Protein AF-A0A0D9WV47-F1 (afdb_monomer)

Organism: NCBI:txid77586

Mean predicted aligned error: 13.37 Å

Solvent-accessible surface area (backbone atoms only — not comparable to full-atom values): 6853 Å² total; per-residue (Å²): 134,84,82,77,78,59,67,69,60,56,53,53,54,53,53,54,54,53,59,66,65,64,71,78,73,81,76,78,85,79,76,51,72,67,55,53,50,49,56,38,47,57,52,36,52,55,46,57,72,69,25,83,89,51,94,62,84,77,73,76,88,51,72,69,62,48,56,59,48,50,64,54,58,71,68,69,56,92,81,62,73,76,75,93,59,100,64,88,87,86,88,87,85,84,82,88,75,84,83,130

Secondary structure (DSSP, 8-state):
------HHHHHHHHHHHHHHHGGGS----PPPHHHHHHHHHHHHHHHHHTTTTS-PPPP---HHHHHHHHHHHHTT-TT-PPPS-SS-------------

Sequence (100 aa):
MERVPNKSAAFAAVALAMAIFAVTATMAQEFTDDEKALFVQLHNDARADVAAGITMPAVSWDETLASYTMEQASKCQKMEQIPAGPYGENLWWGRSFAAD

Structure (mmCIF, N/CA/C/O backbone):
data_AF-A0A0D9WV47-F1
#
_entry.id   AF-A0A0D9WV47-F1
#
loop_
_atom_site.group_PDB
_atom_site.id
_atom_site.type_symbol
_atom_site.label_atom_id
_atom_site.label_alt_id
_atom_site.label_comp_id
_atom_site.label_asym_id
_atom_site.label_entity_id
_atom_site.label_seq_id
_atom_site.pdbx_PDB_ins_code
_atom_site.Cartn_x
_atom_site.Cartn_y
_atom_site.Cartn_z
_atom_site.occupancy
_atom_site.B_iso_or_equiv
_atom_site.auth_seq_id
_atom_site.auth_comp_id
_atom_site.auth_asym_id
_atom_site.auth_atom_id
_atom_site.pdbx_PDB_model_num
ATOM 1 N N . MET A 1 1 ? 29.294 -31.377 -49.958 1.00 34.22 1 MET A N 1
ATOM 2 C CA . MET A 1 1 ? 29.481 -29.911 -49.913 1.00 34.22 1 MET A CA 1
ATOM 3 C C . MET A 1 1 ? 28.761 -29.403 -48.677 1.00 34.22 1 MET A C 1
ATOM 5 O O . MET A 1 1 ? 27.547 -29.258 -48.713 1.00 34.22 1 MET A O 1
ATOM 9 N N . GLU A 1 2 ? 29.473 -29.231 -47.565 1.00 39.62 2 GLU A N 1
ATOM 10 C CA . GLU A 1 2 ? 28.902 -28.583 -46.381 1.00 39.62 2 GLU A CA 1
ATOM 11 C C . GLU A 1 2 ? 28.834 -27.074 -46.630 1.00 39.62 2 GLU A C 1
ATOM 13 O O . GLU A 1 2 ? 29.820 -26.442 -47.017 1.00 39.62 2 GLU A O 1
ATOM 18 N N . ARG A 1 3 ? 27.638 -26.497 -46.482 1.00 53.69 3 ARG A N 1
ATOM 19 C CA . ARG A 1 3 ? 27.406 -25.064 -46.656 1.00 53.69 3 ARG A CA 1
ATOM 20 C C . ARG A 1 3 ? 27.973 -24.350 -45.433 1.00 53.69 3 ARG A C 1
ATOM 22 O O . ARG A 1 3 ? 27.332 -24.328 -44.389 1.00 53.69 3 ARG A O 1
ATOM 29 N N . VAL A 1 4 ? 29.172 -23.787 -45.562 1.00 54.81 4 VAL A N 1
ATOM 30 C CA . VAL A 1 4 ? 29.779 -22.969 -44.505 1.00 54.81 4 VAL A CA 1
ATOM 31 C C . VAL A 1 4 ? 28.869 -21.759 -44.258 1.00 54.81 4 VAL A C 1
ATOM 33 O O . VAL A 1 4 ? 28.634 -20.987 -45.194 1.00 54.81 4 VAL A O 1
ATOM 36 N N . PRO A 1 5 ? 28.324 -21.579 -43.044 1.00 56.41 5 PRO A N 1
ATOM 37 C CA . PRO A 1 5 ? 27.471 -20.440 -42.756 1.00 56.41 5 PRO A CA 1
ATOM 38 C C . PRO A 1 5 ? 28.281 -19.141 -42.855 1.00 56.41 5 PRO A C 1
ATOM 40 O O . PRO A 1 5 ? 29.384 -18.999 -42.324 1.00 56.41 5 PRO A O 1
ATOM 43 N N . ASN A 1 6 ? 27.718 -18.183 -43.584 1.00 56.00 6 ASN A N 1
ATOM 44 C CA . ASN A 1 6 ? 28.236 -16.838 -43.768 1.00 56.00 6 ASN A CA 1
ATOM 45 C C . ASN A 1 6 ? 28.240 -16.098 -42.423 1.00 56.00 6 ASN A C 1
ATOM 47 O O . ASN A 1 6 ? 27.191 -15.789 -41.863 1.00 56.00 6 ASN A O 1
ATOM 51 N N . LYS A 1 7 ? 29.441 -15.785 -41.920 1.00 49.44 7 LYS A N 1
ATOM 52 C CA . LYS A 1 7 ? 29.685 -15.140 -40.615 1.00 49.44 7 LYS A CA 1
ATOM 53 C C . LYS A 1 7 ? 28.796 -13.907 -40.379 1.00 49.44 7 LYS A C 1
ATOM 55 O O . LYS A 1 7 ? 28.342 -13.687 -39.264 1.00 49.44 7 LYS A O 1
ATOM 60 N N . SER A 1 8 ? 28.464 -13.165 -41.435 1.00 52.50 8 SER A N 1
ATOM 61 C CA . SER A 1 8 ? 27.583 -11.990 -41.410 1.00 52.50 8 SER A CA 1
ATOM 62 C C . SER A 1 8 ? 26.140 -12.288 -40.970 1.00 52.50 8 SER A C 1
ATOM 64 O O . SER A 1 8 ? 25.538 -11.476 -40.276 1.00 52.50 8 SER A O 1
ATOM 66 N N . ALA A 1 9 ? 25.590 -13.455 -41.326 1.00 54.91 9 ALA A N 1
ATOM 67 C CA . ALA A 1 9 ? 24.254 -13.873 -40.894 1.00 54.91 9 ALA A CA 1
ATOM 68 C C . ALA A 1 9 ? 24.244 -14.294 -39.414 1.00 54.91 9 ALA A C 1
ATOM 70 O O . ALA A 1 9 ? 23.282 -14.021 -38.700 1.00 54.91 9 ALA A O 1
ATOM 71 N N . ALA A 1 10 ? 25.345 -14.886 -38.937 1.00 53.62 10 ALA A N 1
ATOM 72 C CA . ALA A 1 10 ? 25.517 -15.228 -37.527 1.00 53.62 10 ALA A CA 1
ATOM 73 C C . ALA A 1 10 ? 25.613 -13.971 -36.639 1.00 53.62 10 ALA A C 1
ATOM 75 O O . ALA A 1 10 ? 24.989 -13.927 -35.583 1.00 53.62 10 ALA A O 1
ATOM 76 N N . PHE A 1 11 ? 26.307 -12.917 -37.088 1.00 51.34 11 PHE A N 1
ATOM 77 C CA . PHE A 1 11 ? 26.365 -11.639 -36.361 1.00 51.34 11 PHE A CA 1
ATOM 78 C C . PHE A 1 11 ? 25.010 -10.914 -36.307 1.00 51.34 11 PHE A C 1
ATOM 80 O O . PHE A 1 11 ? 24.653 -10.375 -35.261 1.00 51.34 11 PHE A O 1
ATOM 87 N N . ALA A 1 12 ? 24.227 -10.937 -37.391 1.00 54.78 12 ALA A N 1
ATOM 88 C CA . ALA A 1 12 ? 22.892 -10.332 -37.416 1.00 54.78 12 ALA A CA 1
ATOM 89 C C . ALA A 1 12 ? 21.892 -11.064 -36.499 1.00 54.78 12 ALA A C 1
ATOM 91 O O . ALA A 1 12 ? 21.112 -10.422 -35.797 1.00 54.78 12 ALA A O 1
ATOM 92 N N . ALA A 1 13 ? 21.950 -12.400 -36.449 1.00 52.47 13 ALA A N 1
ATOM 93 C CA . ALA A 1 13 ? 21.110 -13.205 -35.561 1.00 52.47 13 ALA A CA 1
ATOM 94 C C . ALA A 1 13 ? 21.447 -12.987 -34.073 1.00 52.47 13 ALA A C 1
ATOM 96 O O . ALA A 1 13 ? 20.547 -12.904 -33.240 1.00 52.47 13 ALA A O 1
ATOM 97 N N . VAL A 1 14 ? 22.734 -12.827 -33.743 1.00 53.88 14 VAL A N 1
ATOM 98 C CA . VAL A 1 14 ? 23.199 -12.532 -32.377 1.00 53.88 14 VAL A CA 1
ATOM 99 C C . VAL A 1 14 ? 22.797 -11.117 -31.933 1.00 53.88 14 VAL A C 1
ATOM 101 O O . VAL A 1 14 ? 22.388 -10.930 -30.789 1.00 53.88 14 VAL A O 1
ATOM 104 N N . ALA A 1 15 ? 22.835 -10.128 -32.832 1.00 55.41 15 ALA A N 1
ATOM 105 C CA . ALA A 1 15 ? 22.395 -8.762 -32.537 1.00 55.41 15 ALA A CA 1
ATOM 106 C C . ALA A 1 15 ? 20.873 -8.660 -32.307 1.00 55.41 15 ALA A C 1
ATOM 108 O O . ALA A 1 15 ? 20.435 -7.957 -31.397 1.00 55.41 15 ALA A O 1
ATOM 109 N N . LEU A 1 16 ? 20.067 -9.401 -33.077 1.00 52.16 16 LEU A N 1
ATOM 110 C CA . LEU A 1 16 ? 18.612 -9.453 -32.893 1.00 52.16 16 LEU A CA 1
ATOM 111 C C . LEU A 1 16 ? 18.221 -10.193 -31.602 1.00 52.16 16 LEU A C 1
ATOM 113 O O . LEU A 1 16 ? 17.317 -9.754 -30.897 1.00 52.16 16 LEU A O 1
ATOM 117 N N . ALA A 1 17 ? 18.938 -11.264 -31.245 1.00 50.31 17 ALA A N 1
ATOM 118 C CA . ALA A 1 17 ? 18.730 -11.975 -29.982 1.00 50.31 17 ALA A CA 1
ATOM 119 C C . ALA A 1 17 ? 19.069 -11.106 -28.754 1.00 50.31 17 ALA A C 1
ATOM 121 O O . ALA A 1 17 ? 18.338 -11.137 -27.767 1.00 50.31 17 ALA A O 1
ATOM 122 N N . MET A 1 18 ? 20.117 -10.274 -28.821 1.00 51.84 18 MET A N 1
ATOM 123 C CA . MET A 1 18 ? 20.444 -9.324 -27.745 1.00 51.84 18 MET A CA 1
ATOM 124 C C . MET A 1 18 ? 19.419 -8.187 -27.609 1.00 51.84 18 MET A C 1
ATOM 126 O O . MET A 1 18 ? 19.155 -7.744 -26.494 1.00 51.84 18 MET A O 1
ATOM 130 N N . ALA A 1 19 ? 18.789 -7.750 -28.704 1.00 50.38 19 ALA A N 1
ATOM 131 C CA . ALA A 1 19 ? 17.734 -6.734 -28.656 1.00 50.38 19 ALA A CA 1
ATOM 132 C C . ALA A 1 19 ? 16.437 -7.242 -27.992 1.00 50.38 19 ALA A C 1
ATOM 134 O O . ALA A 1 19 ? 15.747 -6.468 -27.335 1.00 50.38 19 ALA A O 1
ATOM 135 N N . ILE A 1 20 ? 16.129 -8.541 -28.105 1.00 49.81 20 ILE A N 1
ATOM 136 C CA . ILE A 1 20 ? 14.947 -9.159 -27.473 1.00 49.81 20 ILE A CA 1
ATOM 137 C C . ILE A 1 20 ? 15.152 -9.339 -25.955 1.00 49.81 20 ILE A C 1
ATOM 139 O O . ILE A 1 20 ? 14.202 -9.200 -25.190 1.00 49.81 20 ILE A O 1
ATOM 143 N N . PHE A 1 21 ? 16.389 -9.565 -25.497 1.00 45.41 21 PHE A N 1
ATOM 144 C CA . PHE A 1 21 ? 16.719 -9.640 -24.064 1.00 45.41 21 PHE A CA 1
ATOM 145 C C . PHE A 1 21 ? 16.777 -8.271 -23.360 1.00 45.41 21 PHE A C 1
ATOM 147 O O . PHE A 1 21 ? 16.701 -8.216 -22.137 1.00 45.41 21 PHE A O 1
ATOM 154 N N . ALA A 1 22 ? 16.896 -7.164 -24.099 1.00 44.22 22 ALA A N 1
ATOM 155 C CA . ALA A 1 22 ? 17.022 -5.823 -23.518 1.00 44.22 22 ALA A CA 1
ATOM 156 C C . ALA A 1 22 ? 15.687 -5.196 -23.056 1.00 44.22 22 ALA A C 1
ATOM 158 O O . ALA A 1 22 ? 15.703 -4.154 -22.407 1.00 44.22 22 ALA A O 1
ATOM 159 N N . VAL A 1 23 ? 14.536 -5.810 -23.363 1.00 47.00 23 VAL A N 1
ATOM 160 C CA . VAL A 1 23 ? 13.198 -5.251 -23.062 1.00 47.00 23 VAL A CA 1
ATOM 161 C C . VAL A 1 23 ? 12.653 -5.687 -21.689 1.00 47.00 23 VAL A C 1
ATOM 163 O O . VAL A 1 23 ? 11.586 -5.251 -21.276 1.00 47.00 23 VAL A O 1
ATOM 166 N N . THR A 1 24 ? 13.378 -6.502 -20.918 1.00 47.62 24 THR A N 1
ATOM 167 C CA . THR A 1 24 ? 12.906 -6.968 -19.596 1.00 47.62 24 THR A CA 1
ATOM 168 C C . THR A 1 24 ? 13.289 -6.056 -18.425 1.00 47.62 24 THR A C 1
ATOM 170 O O . THR A 1 24 ? 13.089 -6.433 -17.274 1.00 47.62 24 THR A O 1
ATOM 173 N N . ALA A 1 25 ? 13.848 -4.870 -18.677 1.00 47.91 25 ALA A N 1
ATOM 174 C CA . ALA A 1 25 ? 14.175 -3.910 -17.628 1.00 47.91 25 ALA A CA 1
ATOM 175 C C . ALA A 1 25 ? 13.070 -2.847 -17.506 1.00 47.91 25 ALA A C 1
ATOM 177 O O . ALA A 1 25 ? 12.847 -2.066 -18.427 1.00 47.91 25 ALA A O 1
ATOM 178 N N . THR A 1 26 ? 12.423 -2.821 -16.337 1.00 49.03 26 THR A N 1
ATOM 179 C CA . THR A 1 26 ? 11.479 -1.790 -15.869 1.00 49.03 26 THR A CA 1
ATOM 180 C C . THR A 1 26 ? 10.074 -1.854 -16.474 1.00 49.03 26 THR A C 1
ATOM 182 O O . THR A 1 26 ? 9.628 -0.945 -17.166 1.00 49.03 26 THR A O 1
ATOM 185 N N . MET A 1 27 ? 9.318 -2.897 -16.132 1.00 49.59 27 MET A N 1
ATOM 186 C CA . MET A 1 27 ? 7.884 -2.703 -15.899 1.00 49.59 27 MET A CA 1
ATOM 187 C C . MET A 1 27 ? 7.749 -2.434 -14.401 1.00 49.59 27 MET A C 1
ATOM 189 O O . MET A 1 27 ? 8.055 -3.316 -13.598 1.00 49.59 27 MET A O 1
ATOM 193 N N . ALA A 1 28 ? 7.380 -1.212 -14.009 1.00 57.22 28 ALA A N 1
ATOM 194 C CA . ALA A 1 28 ? 6.898 -1.004 -12.649 1.00 57.22 28 ALA A CA 1
ATOM 195 C C . ALA A 1 28 ? 5.689 -1.933 -12.476 1.00 57.22 28 ALA A C 1
ATOM 197 O O . ALA A 1 28 ? 4.807 -1.952 -13.335 1.00 57.22 28 ALA A O 1
ATOM 198 N N . GLN A 1 29 ? 5.701 -2.788 -11.454 1.00 66.19 29 GLN A N 1
ATOM 199 C CA . GLN A 1 29 ? 4.583 -3.696 -11.246 1.00 66.19 29 GLN A CA 1
ATOM 200 C C . GLN A 1 29 ? 3.387 -2.877 -10.766 1.00 66.19 29 GLN A C 1
ATOM 202 O O . GLN A 1 29 ? 3.373 -2.414 -9.630 1.00 66.19 29 GLN A O 1
ATOM 207 N N . GLU A 1 30 ? 2.419 -2.679 -11.652 1.00 80.25 30 GLU A N 1
ATOM 208 C CA . GLU A 1 30 ? 1.142 -2.056 -11.324 1.00 80.25 30 GLU A CA 1
ATOM 209 C C . GLU A 1 30 ? 0.257 -3.084 -10.615 1.00 80.25 30 GLU A C 1
ATOM 211 O O . GLU A 1 30 ? 0.018 -4.173 -11.140 1.00 80.25 30 GLU A O 1
ATOM 216 N N . PHE A 1 31 ? -0.218 -2.741 -9.418 1.00 89.56 31 PHE A N 1
ATOM 217 C CA . PHE A 1 31 ? -1.216 -3.538 -8.707 1.00 89.56 31 PHE A CA 1
ATOM 218 C C . PHE A 1 31 ? -2.605 -3.275 -9.286 1.00 89.56 31 PHE A C 1
ATOM 220 O O . PHE A 1 31 ? -2.970 -2.127 -9.555 1.00 89.56 31 PHE A O 1
ATOM 227 N N . THR A 1 32 ? -3.398 -4.330 -9.433 1.00 94.81 32 THR A N 1
ATOM 228 C CA . THR A 1 32 ? -4.819 -4.227 -9.783 1.00 94.81 32 THR A CA 1
ATOM 229 C C . THR A 1 32 ? -5.616 -3.545 -8.668 1.00 94.81 32 THR A C 1
ATOM 231 O O . THR A 1 32 ? -5.210 -3.547 -7.504 1.00 94.81 32 THR A O 1
ATOM 234 N N . ASP A 1 33 ? -6.784 -2.990 -9.001 1.00 95.69 33 ASP A N 1
ATOM 235 C CA . ASP A 1 33 ? -7.662 -2.358 -8.005 1.00 95.69 33 ASP A CA 1
ATOM 236 C C . ASP A 1 33 ? -8.084 -3.341 -6.901 1.00 95.69 33 ASP A C 1
ATOM 238 O O . ASP A 1 33 ? -8.136 -2.966 -5.728 1.00 95.69 33 ASP A O 1
ATOM 242 N N . ASP A 1 34 ? -8.301 -4.612 -7.253 1.00 97.69 34 ASP A N 1
ATOM 243 C CA . ASP A 1 34 ? -8.627 -5.673 -6.297 1.00 97.69 34 ASP A CA 1
ATOM 244 C C . ASP A 1 34 ? -7.457 -5.957 -5.338 1.00 97.69 34 ASP A C 1
ATOM 246 O O . ASP A 1 34 ? -7.666 -6.113 -4.134 1.00 97.69 34 ASP A O 1
ATOM 250 N N . GLU A 1 35 ? -6.212 -5.971 -5.829 1.00 96.19 35 GLU A N 1
ATOM 251 C CA . GLU A 1 35 ? -5.018 -6.133 -4.984 1.00 96.19 35 GLU A CA 1
ATOM 252 C C . GLU A 1 35 ? -4.815 -4.936 -4.048 1.00 96.19 35 GLU A C 1
ATOM 254 O O . GLU A 1 35 ? -4.530 -5.124 -2.862 1.00 96.19 35 GLU A O 1
ATOM 259 N N . LYS A 1 36 ? -5.008 -3.707 -4.548 1.00 96.50 36 LYS A N 1
ATOM 260 C CA . LYS A 1 36 ? -4.957 -2.481 -3.733 1.00 96.50 36 LYS A CA 1
ATOM 261 C C . LYS A 1 36 ? -6.023 -2.508 -2.636 1.00 96.50 36 LYS A C 1
ATOM 263 O O . LYS A 1 36 ? -5.726 -2.228 -1.471 1.00 96.50 36 LYS A O 1
ATOM 268 N N . ALA A 1 37 ? -7.255 -2.879 -2.988 1.00 97.81 37 ALA A N 1
ATOM 269 C CA . ALA A 1 37 ? -8.366 -2.994 -2.049 1.00 97.81 37 ALA A CA 1
ATOM 270 C C . ALA A 1 37 ? -8.097 -4.060 -0.979 1.00 97.81 37 ALA A C 1
ATOM 272 O O . ALA A 1 37 ? -8.272 -3.787 0.211 1.00 97.81 37 ALA A O 1
ATOM 273 N N . LEU A 1 38 ? -7.605 -5.235 -1.381 1.00 98.19 38 LEU A N 1
ATOM 274 C CA . LEU A 1 38 ? -7.242 -6.312 -0.463 1.00 98.19 38 LEU A CA 1
ATOM 275 C C . LEU A 1 38 ? -6.122 -5.886 0.496 1.00 98.19 38 LEU A C 1
ATOM 277 O O . LEU A 1 38 ? -6.207 -6.136 1.697 1.00 98.19 38 LEU A O 1
ATOM 281 N N . PHE A 1 39 ? -5.091 -5.198 -0.001 1.00 96.81 39 PHE A N 1
ATOM 282 C CA . PHE A 1 39 ? -3.993 -4.706 0.832 1.00 96.81 39 PHE A CA 1
ATOM 283 C C . PHE A 1 39 ? -4.481 -3.747 1.930 1.00 96.81 39 PHE A C 1
ATOM 285 O O . PHE A 1 39 ? -4.086 -3.877 3.093 1.00 96.81 39 PHE A O 1
ATOM 292 N N . VAL A 1 40 ? -5.362 -2.803 1.582 1.00 98.25 40 VAL A N 1
ATOM 293 C CA . VAL A 1 40 ? -5.965 -1.856 2.537 1.00 98.25 40 VAL A CA 1
ATOM 294 C C . VAL A 1 40 ? -6.884 -2.572 3.525 1.00 98.25 40 VAL A C 1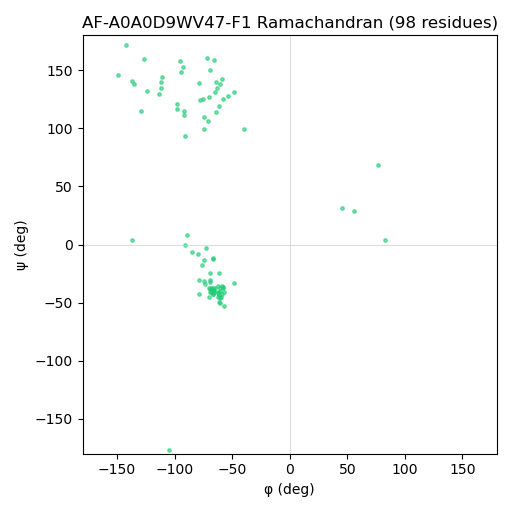
ATOM 296 O O . VAL A 1 40 ? -6.837 -2.275 4.720 1.00 98.25 40 VAL A O 1
ATOM 299 N N . GLN A 1 41 ? -7.693 -3.522 3.049 1.00 98.25 41 GLN A N 1
ATOM 300 C CA . GLN A 1 41 ? -8.583 -4.318 3.893 1.00 98.25 41 GLN A CA 1
ATOM 301 C C . GLN A 1 41 ? -7.797 -5.043 4.988 1.00 98.25 41 GLN A C 1
ATOM 303 O O . GLN A 1 41 ? -8.083 -4.841 6.164 1.00 98.25 41 GLN A O 1
ATOM 308 N N . LEU A 1 42 ? -6.750 -5.787 4.621 1.00 98.38 42 LEU A N 1
ATOM 309 C CA . LEU A 1 42 ? -5.932 -6.545 5.575 1.00 98.38 42 LEU A CA 1
ATOM 310 C C . LEU A 1 42 ? -5.312 -5.655 6.665 1.00 98.38 42 LEU A C 1
ATOM 312 O O . LEU A 1 42 ? -5.245 -6.048 7.829 1.00 98.38 42 LEU A O 1
ATOM 316 N N . HIS A 1 43 ? -4.883 -4.438 6.317 1.00 97.44 43 HIS A N 1
ATOM 317 C CA . HIS A 1 43 ? -4.365 -3.485 7.303 1.00 97.44 43 HIS A CA 1
ATOM 318 C C . HIS A 1 43 ? -5.460 -2.954 8.228 1.00 97.44 43 HIS A C 1
ATOM 320 O O . HIS A 1 43 ? -5.229 -2.801 9.427 1.00 97.44 43 HIS A O 1
ATOM 326 N N . ASN A 1 44 ? -6.638 -2.651 7.689 1.00 97.31 44 ASN A N 1
ATOM 327 C CA . ASN A 1 44 ? -7.759 -2.155 8.481 1.00 97.31 44 ASN A CA 1
ATOM 328 C C . ASN A 1 44 ? -8.319 -3.219 9.426 1.00 97.31 44 ASN A C 1
ATOM 330 O O . ASN A 1 44 ? -8.616 -2.884 10.571 1.00 97.31 44 ASN A O 1
ATOM 334 N N . ASP A 1 45 ? -8.370 -4.480 8.996 1.00 96.00 45 ASP A N 1
ATOM 335 C CA . ASP A 1 45 ? -8.754 -5.612 9.842 1.00 96.00 45 ASP A CA 1
ATOM 336 C C . ASP A 1 45 ? -7.780 -5.748 11.021 1.00 96.00 45 ASP A C 1
ATOM 338 O O . ASP A 1 45 ? -8.189 -5.706 12.181 1.00 96.00 45 ASP A O 1
ATOM 342 N N . ALA A 1 46 ? -6.469 -5.749 10.752 1.00 95.56 46 ALA A N 1
ATOM 343 C CA . ALA A 1 46 ? -5.455 -5.789 11.807 1.00 95.56 46 ALA A CA 1
ATOM 344 C C . ALA A 1 46 ? -5.537 -4.584 12.766 1.00 95.56 46 ALA A C 1
ATOM 346 O O . ALA A 1 46 ? -5.338 -4.730 13.973 1.00 95.56 46 ALA A O 1
ATOM 347 N N . ARG A 1 47 ? -5.839 -3.379 12.256 1.00 95.75 47 ARG A N 1
ATOM 348 C CA . ARG A 1 47 ? -6.043 -2.174 13.084 1.00 95.75 47 ARG A CA 1
ATOM 349 C C . ARG A 1 47 ? -7.275 -2.294 13.973 1.00 95.75 47 ARG A C 1
ATOM 351 O O . ARG A 1 47 ? -7.223 -1.829 15.110 1.00 95.75 47 ARG A O 1
ATOM 358 N N . ALA A 1 48 ? -8.355 -2.884 13.467 1.00 93.69 48 ALA A N 1
ATOM 359 C CA . ALA A 1 48 ? -9.579 -3.119 14.222 1.00 93.69 48 ALA A CA 1
ATOM 360 C C . ALA A 1 48 ? -9.365 -4.163 15.328 1.00 93.69 48 ALA A C 1
ATOM 362 O O . ALA A 1 48 ? -9.793 -3.938 16.460 1.00 93.69 48 ALA A O 1
ATOM 363 N N . ASP A 1 49 ? -8.627 -5.237 15.040 1.00 92.81 49 ASP A N 1
ATOM 364 C CA . ASP A 1 49 ? -8.324 -6.301 16.005 1.00 92.81 49 ASP A CA 1
ATOM 365 C C . ASP A 1 49 ? -7.551 -5.783 17.226 1.00 92.81 49 ASP A C 1
ATOM 367 O O . ASP A 1 49 ? -7.834 -6.159 18.366 1.00 92.81 49 ASP A O 1
ATOM 371 N N . VAL A 1 50 ? -6.596 -4.870 17.016 1.00 93.38 50 VAL A N 1
ATOM 372 C CA . VAL A 1 50 ? -5.805 -4.277 18.110 1.00 93.38 50 VAL A CA 1
ATOM 373 C C . VAL A 1 50 ? -6.480 -3.080 18.773 1.00 93.38 50 VAL A C 1
ATOM 375 O O . VAL A 1 50 ? -5.973 -2.565 19.769 1.00 93.38 50 VAL A O 1
ATOM 378 N N . ALA A 1 51 ? -7.612 -2.614 18.243 1.00 90.00 51 ALA A N 1
ATOM 379 C CA . ALA A 1 51 ? -8.246 -1.389 18.701 1.00 90.00 51 ALA A CA 1
ATOM 380 C C . ALA A 1 51 ? -8.780 -1.485 20.140 1.00 90.00 51 ALA A C 1
ATOM 382 O O . ALA A 1 51 ? -9.093 -0.455 20.705 1.00 90.00 51 ALA A O 1
ATOM 383 N N . ALA A 1 52 ? -8.875 -2.663 20.774 1.00 82.50 52 ALA A N 1
ATOM 384 C CA . ALA A 1 52 ? -9.161 -2.832 22.214 1.00 82.50 52 ALA A CA 1
ATOM 385 C C . ALA A 1 52 ?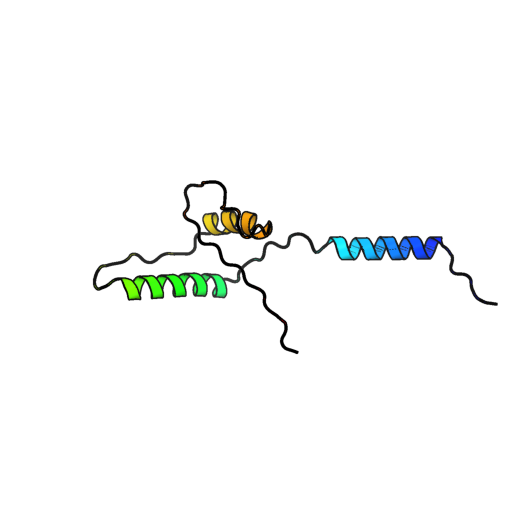 -10.316 -1.962 22.783 1.00 82.50 52 ALA A C 1
ATOM 387 O O . ALA A 1 52 ? -10.288 -1.552 23.943 1.00 82.50 52 ALA A O 1
ATOM 388 N N . GLY A 1 53 ? -11.336 -1.661 21.970 1.00 77.94 53 GLY A N 1
ATOM 389 C CA . GLY A 1 53 ? -12.465 -0.802 22.351 1.00 77.94 53 GLY A CA 1
ATOM 390 C C . GLY A 1 53 ? -12.229 0.713 22.236 1.00 77.94 53 GLY A C 1
ATOM 391 O O . GLY A 1 53 ? -13.125 1.483 22.578 1.00 77.94 53 GLY A O 1
ATOM 392 N N . ILE A 1 54 ? -11.073 1.159 21.741 1.00 86.50 54 ILE A N 1
ATOM 393 C CA . ILE A 1 54 ? -10.840 2.535 21.286 1.00 86.50 54 ILE A CA 1
ATOM 394 C C . ILE A 1 54 ? -11.105 2.661 19.785 1.00 86.50 54 ILE A C 1
ATOM 396 O O . ILE A 1 54 ? -10.951 1.714 19.019 1.00 86.50 54 ILE A O 1
ATOM 400 N N . THR A 1 55 ? -11.487 3.854 19.336 1.00 87.19 55 THR A N 1
ATOM 401 C CA . THR A 1 55 ? -11.629 4.124 17.903 1.00 87.19 55 THR A CA 1
ATOM 402 C C . THR A 1 55 ? -10.246 4.260 17.271 1.00 87.19 55 THR A C 1
ATOM 404 O O . THR A 1 55 ? -9.552 5.250 17.501 1.00 87.19 55 THR A O 1
ATOM 407 N N . MET A 1 56 ? -9.860 3.284 16.449 1.00 93.62 56 MET A N 1
ATOM 408 C CA . MET A 1 56 ? -8.661 3.349 15.614 1.00 93.62 56 MET A CA 1
ATOM 409 C C . MET A 1 56 ? -9.061 3.772 14.190 1.00 93.62 56 MET A C 1
ATOM 411 O O . MET A 1 56 ? -9.871 3.082 13.571 1.00 93.62 56 MET A O 1
ATOM 415 N N . PRO A 1 57 ? -8.538 4.885 13.639 1.00 94.38 57 PRO A N 1
ATOM 416 C CA . PRO A 1 57 ? -8.905 5.326 12.292 1.00 94.38 57 PRO A CA 1
ATOM 417 C C . PRO A 1 57 ? -8.541 4.287 11.229 1.00 94.38 57 PRO A C 1
ATOM 419 O O . PRO A 1 57 ? -7.444 3.732 11.281 1.00 94.38 57 PRO A O 1
ATOM 422 N N . ALA A 1 58 ? -9.413 4.053 10.252 1.00 95.00 58 ALA A N 1
ATOM 423 C CA . ALA A 1 58 ? -9.066 3.254 9.081 1.00 95.00 58 ALA A CA 1
ATOM 424 C C . ALA A 1 58 ? -8.054 4.001 8.194 1.00 95.00 58 ALA A C 1
ATOM 426 O O . ALA A 1 58 ? -8.042 5.232 8.148 1.00 95.00 58 ALA A O 1
ATOM 427 N N . VAL A 1 59 ? -7.211 3.250 7.495 1.00 97.31 59 VAL A N 1
ATOM 428 C CA . VAL A 1 59 ? -6.327 3.752 6.442 1.00 97.31 59 VAL A CA 1
ATOM 429 C C . VAL A 1 59 ? -6.973 3.561 5.070 1.00 97.31 59 VAL A C 1
ATOM 431 O O . VAL A 1 59 ? -7.846 2.709 4.890 1.00 97.31 59 VAL A O 1
ATOM 434 N N . SER A 1 60 ? -6.532 4.354 4.099 1.00 97.62 60 SER A N 1
ATOM 435 C CA . SER A 1 60 ? -6.936 4.276 2.694 1.00 97.62 60 SER A CA 1
ATOM 436 C C . SER A 1 60 ? -5.709 4.169 1.796 1.00 97.62 60 SER A C 1
ATOM 438 O O . SER A 1 60 ? -4.609 4.547 2.198 1.00 97.62 60 SER A O 1
ATOM 440 N N . TRP A 1 61 ? -5.906 3.684 0.570 1.00 97.00 61 TRP A N 1
ATOM 441 C CA . TRP A 1 61 ? -4.876 3.753 -0.463 1.00 97.00 61 TRP A CA 1
ATOM 442 C C . TRP A 1 61 ? -4.574 5.219 -0.809 1.00 97.00 61 TRP A C 1
ATOM 444 O O . TRP A 1 61 ? -5.494 6.034 -0.891 1.00 97.00 61 TRP A O 1
ATOM 454 N N . ASP A 1 62 ? -3.300 5.543 -1.021 1.00 95.56 62 ASP A N 1
ATOM 455 C CA . ASP A 1 62 ? -2.837 6.859 -1.467 1.00 95.56 62 ASP A CA 1
ATOM 456 C C . ASP A 1 62 ? -1.912 6.668 -2.674 1.00 95.56 62 ASP A C 1
ATOM 458 O O . ASP A 1 62 ? -0.836 6.079 -2.560 1.00 95.56 62 ASP A O 1
ATOM 462 N N . GLU A 1 63 ? -2.337 7.157 -3.841 1.00 93.69 63 GL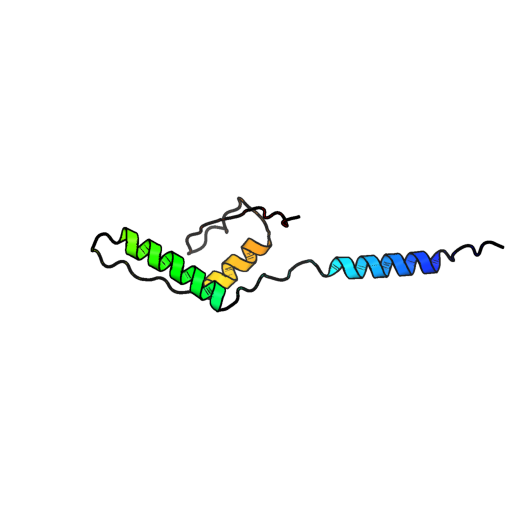U A N 1
ATOM 463 C CA . GLU A 1 63 ? -1.593 6.964 -5.092 1.00 93.69 63 GLU A CA 1
ATOM 464 C C . GLU A 1 63 ? -0.267 7.739 -5.133 1.00 93.69 63 GLU A C 1
ATOM 466 O O . GLU A 1 63 ? 0.670 7.334 -5.825 1.00 93.69 63 GLU A O 1
ATOM 471 N N . THR A 1 64 ? -0.141 8.828 -4.367 1.00 91.38 64 THR A N 1
ATOM 472 C CA . THR A 1 64 ? 1.122 9.573 -4.251 1.00 91.38 64 THR A CA 1
ATOM 473 C C . THR A 1 64 ? 2.141 8.748 -3.471 1.00 91.38 64 THR A C 1
ATOM 475 O O . THR A 1 64 ? 3.292 8.618 -3.893 1.00 91.38 64 THR A O 1
ATOM 478 N N . LEU A 1 65 ? 1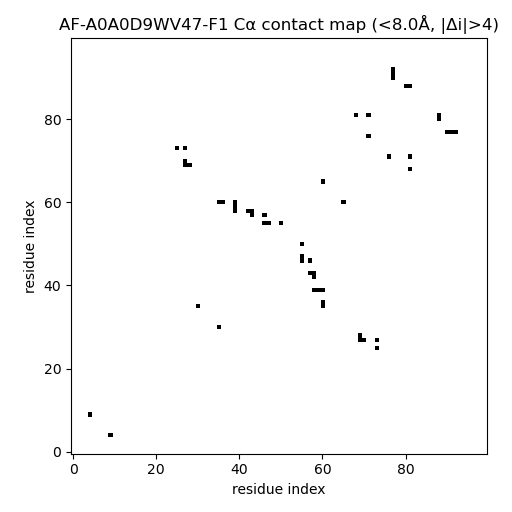.716 8.141 -2.358 1.00 90.69 65 LEU A N 1
ATOM 479 C CA . LEU A 1 65 ? 2.555 7.253 -1.554 1.00 90.69 65 LEU A CA 1
ATOM 480 C C . LEU A 1 65 ? 2.902 5.958 -2.306 1.00 90.69 65 LEU A C 1
ATOM 482 O O . LEU A 1 65 ? 4.049 5.506 -2.263 1.00 90.69 65 LEU A O 1
ATOM 486 N N . ALA A 1 66 ? 1.946 5.385 -3.038 1.00 91.25 66 ALA A N 1
ATOM 487 C CA . ALA A 1 66 ? 2.179 4.208 -3.870 1.00 91.25 66 ALA A CA 1
ATOM 488 C C . ALA A 1 66 ? 3.225 4.489 -4.959 1.00 91.25 66 ALA A C 1
ATOM 490 O O . ALA A 1 66 ? 4.220 3.773 -5.056 1.00 91.25 66 ALA A O 1
ATOM 491 N N . SER A 1 67 ? 3.077 5.591 -5.699 1.00 87.56 67 SER A N 1
ATOM 492 C CA . SER A 1 67 ? 4.040 5.992 -6.736 1.00 87.56 67 SER A CA 1
ATOM 493 C C . SER A 1 67 ? 5.447 6.197 -6.167 1.00 87.56 67 SER A C 1
ATOM 495 O O . SER A 1 67 ? 6.436 5.745 -6.747 1.00 87.56 67 SER A O 1
ATOM 497 N N . TYR A 1 68 ? 5.541 6.836 -4.996 1.00 84.19 68 TYR A N 1
ATOM 498 C CA . TYR A 1 68 ? 6.810 7.063 -4.306 1.00 84.19 68 TYR A CA 1
ATOM 499 C C . TYR A 1 68 ? 7.505 5.753 -3.906 1.00 84.19 68 TYR A C 1
ATOM 501 O O . TYR A 1 68 ? 8.716 5.617 -4.069 1.00 84.19 68 TYR A O 1
ATOM 509 N N . THR A 1 69 ? 6.749 4.768 -3.417 1.00 86.69 69 THR A N 1
ATOM 510 C CA . THR A 1 69 ? 7.299 3.469 -2.993 1.00 86.69 69 THR A CA 1
ATOM 511 C C . THR A 1 69 ? 7.593 2.530 -4.167 1.00 86.69 69 THR A C 1
ATOM 513 O O . THR A 1 69 ? 8.569 1.782 -4.105 1.00 86.69 69 THR A O 1
ATOM 516 N N . MET A 1 70 ? 6.840 2.607 -5.271 1.00 86.62 70 MET A N 1
ATOM 517 C CA . MET A 1 70 ? 7.082 1.812 -6.485 1.00 86.62 70 MET A CA 1
ATOM 518 C C . MET A 1 70 ? 8.437 2.116 -7.131 1.00 86.62 70 MET A C 1
ATOM 520 O O . MET A 1 70 ? 9.144 1.185 -7.528 1.00 86.62 70 MET A O 1
ATOM 524 N N . GLU A 1 71 ? 8.850 3.388 -7.185 1.00 83.19 71 GLU A N 1
ATOM 525 C CA . GLU A 1 71 ? 10.185 3.758 -7.683 1.00 83.19 71 GLU A CA 1
ATOM 526 C C . GLU A 1 71 ? 11.286 3.045 -6.883 1.00 83.19 71 GLU A C 1
ATOM 528 O O . GLU A 1 71 ? 12.262 2.544 -7.440 1.00 83.19 71 GLU A O 1
ATOM 533 N N . GLN A 1 72 ? 11.113 2.955 -5.570 1.00 81.31 72 GLN A N 1
ATOM 534 C CA . GLN A 1 72 ? 12.112 2.408 -4.657 1.00 81.31 72 GLN A CA 1
ATOM 535 C C . GLN A 1 72 ? 12.109 0.878 -4.693 1.00 81.31 72 GLN A C 1
ATOM 537 O O . GLN A 1 72 ? 13.168 0.261 -4.816 1.00 81.31 72 GLN A O 1
ATOM 542 N N . ALA A 1 73 ? 10.926 0.258 -4.720 1.00 85.81 73 ALA A N 1
ATOM 543 C CA . ALA A 1 73 ? 10.772 -1.183 -4.898 1.00 85.81 73 ALA A CA 1
ATOM 544 C C . ALA A 1 73 ? 11.404 -1.672 -6.215 1.00 85.81 73 ALA A C 1
ATOM 546 O O . ALA A 1 73 ? 12.034 -2.732 -6.239 1.00 85.81 73 ALA A O 1
ATOM 547 N N . SER A 1 74 ? 11.322 -0.873 -7.290 1.00 84.62 74 SER A N 1
ATOM 548 C CA . SER A 1 74 ? 11.912 -1.210 -8.595 1.00 84.62 74 SER A CA 1
ATOM 549 C C . SER A 1 74 ? 13.439 -1.371 -8.563 1.00 84.62 74 SER A C 1
ATOM 551 O O . SER A 1 74 ? 13.999 -2.120 -9.364 1.00 84.62 74 SER A O 1
ATOM 553 N N . LYS A 1 75 ? 14.123 -0.746 -7.593 1.00 84.38 75 LYS A N 1
ATOM 554 C CA . LYS A 1 75 ? 15.585 -0.838 -7.418 1.00 84.38 75 LYS A CA 1
ATOM 555 C C . LYS A 1 75 ? 16.023 -2.184 -6.837 1.00 84.38 75 LYS A C 1
ATOM 557 O O . LYS A 1 75 ? 17.207 -2.509 -6.877 1.00 84.38 75 LYS A O 1
ATOM 562 N N . CYS A 1 76 ? 15.089 -2.984 -6.311 1.00 84.06 76 CYS A N 1
ATOM 563 C CA . CYS A 1 76 ? 15.348 -4.293 -5.703 1.00 84.06 76 CYS A CA 1
ATOM 564 C C . CYS A 1 76 ? 16.381 -4.268 -4.549 1.00 84.06 76 CYS A C 1
ATOM 566 O O . CYS A 1 76 ? 17.062 -5.268 -4.293 1.00 84.06 76 CYS A O 1
ATOM 568 N N . GLN A 1 77 ? 16.491 -3.148 -3.828 1.00 84.62 77 GLN A N 1
ATOM 569 C CA . GLN A 1 77 ? 17.431 -2.959 -2.717 1.00 84.62 77 GLN A CA 1
ATOM 570 C C . GLN A 1 77 ? 16.786 -3.355 -1.379 1.00 84.62 77 GLN A C 1
ATOM 572 O O . GLN A 1 77 ? 16.118 -2.574 -0.718 1.00 84.62 77 GLN A O 1
ATOM 577 N N . LYS A 1 78 ? 16.989 -4.607 -0.962 1.00 73.62 78 LYS A N 1
ATOM 578 C CA . LYS A 1 78 ? 16.241 -5.272 0.131 1.00 73.62 78 LYS A CA 1
ATOM 579 C C . LYS A 1 78 ? 16.441 -4.719 1.548 1.00 73.62 78 LYS A C 1
ATOM 581 O O . LYS A 1 78 ? 15.755 -5.163 2.463 1.00 73.62 78 LYS A O 1
ATOM 586 N N . MET A 1 79 ? 17.432 -3.860 1.754 1.00 71.56 79 MET A N 1
ATOM 587 C CA . MET A 1 79 ? 17.845 -3.370 3.077 1.00 71.56 79 MET A CA 1
ATOM 588 C C . MET A 1 79 ? 18.136 -1.870 3.083 1.00 71.56 79 MET A C 1
ATOM 590 O O . MET A 1 79 ? 18.583 -1.338 4.096 1.00 71.56 79 MET A O 1
ATOM 594 N N . GLU A 1 80 ? 17.913 -1.194 1.959 1.00 72.38 80 GLU A N 1
ATOM 595 C CA . GLU A 1 80 ? 18.047 0.253 1.900 1.00 72.38 80 GLU A CA 1
ATOM 596 C C . GLU A 1 80 ? 16.678 0.836 2.207 1.00 72.38 80 GLU A C 1
ATOM 598 O O . GLU A 1 80 ? 15.718 0.595 1.478 1.00 72.38 80 GLU A O 1
ATOM 603 N N . GLN A 1 81 ? 16.595 1.549 3.328 1.00 67.75 81 GLN A N 1
ATOM 604 C CA . GLN A 1 81 ? 15.427 2.363 3.618 1.00 67.75 81 GLN A CA 1
ATOM 605 C C . GLN A 1 81 ? 15.271 3.381 2.499 1.00 67.75 81 GLN A C 1
ATOM 607 O O . GLN A 1 81 ? 16.267 3.948 2.027 1.00 67.75 81 GLN A O 1
ATOM 612 N N . ILE A 1 82 ? 14.031 3.664 2.120 1.00 68.19 82 ILE A N 1
ATOM 613 C CA . ILE A 1 82 ? 13.764 4.849 1.318 1.00 68.19 82 ILE A CA 1
ATOM 614 C C . ILE A 1 82 ? 14.373 6.055 2.060 1.00 68.19 82 ILE A C 1
ATOM 616 O O . ILE A 1 82 ? 14.128 6.208 3.262 1.00 68.19 82 ILE A O 1
ATOM 620 N N . PRO A 1 83 ? 15.207 6.887 1.394 1.00 68.50 83 PRO A N 1
ATOM 621 C CA . PRO A 1 83 ? 15.862 8.020 2.039 1.00 68.50 83 PRO A CA 1
ATOM 622 C C . PRO A 1 83 ? 14.852 8.832 2.844 1.00 68.50 83 PRO A C 1
ATOM 624 O O . PRO A 1 83 ? 13.790 9.140 2.309 1.00 68.50 83 PRO A O 1
ATOM 627 N N . ALA A 1 84 ? 15.183 9.146 4.105 1.00 64.44 84 ALA A N 1
ATOM 628 C CA . ALA A 1 84 ? 14.266 9.707 5.100 1.00 64.44 84 ALA A CA 1
ATOM 629 C C . ALA A 1 84 ? 13.304 10.751 4.502 1.00 64.44 84 ALA A C 1
ATOM 631 O O . ALA A 1 84 ? 13.666 11.908 4.278 1.00 64.44 84 ALA A O 1
ATOM 632 N N . GLY A 1 85 ? 12.083 10.300 4.215 1.00 72.50 85 GLY A N 1
ATOM 633 C CA . GLY A 1 85 ? 10.985 11.100 3.693 1.00 72.50 85 GLY A CA 1
ATOM 634 C C . GLY A 1 85 ? 9.950 11.391 4.781 1.00 72.50 85 GLY A C 1
ATOM 635 O O . GLY A 1 85 ? 10.124 10.998 5.934 1.00 72.50 85 GLY A O 1
ATOM 636 N N . PRO A 1 86 ? 8.838 12.062 4.442 1.00 82.00 86 PRO A N 1
ATOM 637 C CA . PRO A 1 86 ? 7.775 12.359 5.405 1.00 82.00 86 PRO A CA 1
ATOM 638 C C . PRO A 1 86 ? 6.935 11.128 5.796 1.00 82.00 86 PR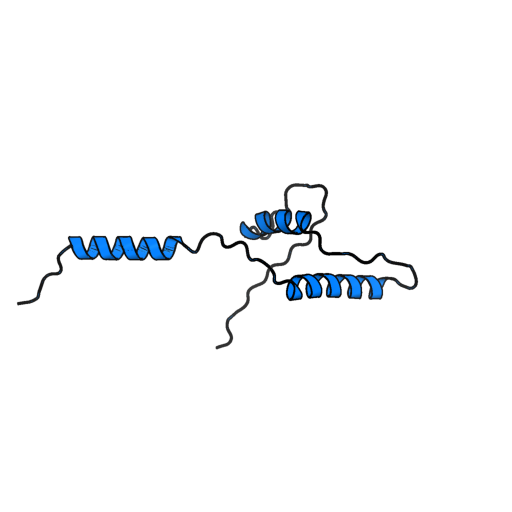O A C 1
ATOM 640 O O . PRO A 1 86 ? 6.029 11.249 6.618 1.00 82.00 86 PRO A O 1
ATOM 643 N N . TYR A 1 87 ? 7.200 9.961 5.203 1.00 86.00 87 TYR A N 1
ATOM 644 C CA . TYR A 1 87 ? 6.394 8.753 5.348 1.00 86.00 87 TYR A CA 1
ATOM 645 C C . TYR A 1 87 ? 7.136 7.673 6.139 1.00 86.00 87 TYR A C 1
ATOM 647 O O . TYR A 1 87 ? 8.349 7.522 6.014 1.00 86.00 87 TYR A O 1
ATOM 655 N N . GLY A 1 88 ? 6.390 6.908 6.940 1.00 87.44 88 GLY A N 1
ATOM 656 C CA . GLY A 1 88 ? 6.889 5.661 7.519 1.00 87.44 88 GLY A CA 1
ATOM 657 C C . GLY A 1 88 ? 7.011 4.564 6.458 1.00 87.44 88 GLY A C 1
ATOM 658 O O . GLY A 1 88 ? 6.380 4.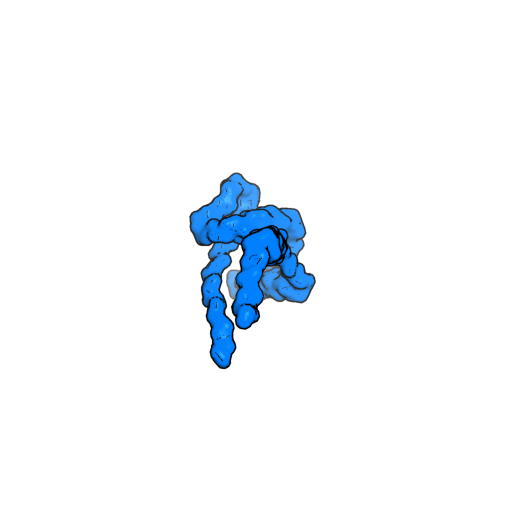638 5.405 1.00 87.44 88 GLY A O 1
ATOM 659 N N . GLU A 1 89 ? 7.800 3.533 6.749 1.00 86.94 89 GLU A N 1
ATOM 660 C CA . GLU A 1 89 ? 8.121 2.463 5.804 1.00 86.94 89 GLU A CA 1
ATOM 661 C C . GLU A 1 89 ? 8.022 1.088 6.474 1.00 86.94 89 GLU A C 1
ATOM 663 O O . GLU A 1 89 ? 8.512 0.896 7.586 1.00 86.94 89 GLU A O 1
ATOM 668 N N . ASN A 1 90 ? 7.445 0.125 5.750 1.00 89.31 90 ASN A N 1
ATOM 669 C CA . ASN A 1 90 ? 7.563 -1.305 6.021 1.00 89.31 90 ASN A CA 1
ATOM 670 C C . ASN A 1 90 ? 8.115 -1.992 4.764 1.00 89.31 90 ASN A C 1
ATOM 672 O O . ASN A 1 90 ? 7.592 -1.782 3.671 1.00 89.31 90 ASN A O 1
ATOM 676 N N . LEU A 1 91 ? 9.133 -2.842 4.919 1.00 87.50 91 LEU A N 1
ATOM 677 C CA . LEU A 1 91 ? 9.749 -3.591 3.820 1.00 87.50 91 LEU A CA 1
ATOM 678 C C . LEU A 1 91 ? 9.452 -5.087 3.952 1.00 87.50 91 LEU A C 1
ATOM 680 O O . LEU A 1 91 ? 9.623 -5.673 5.022 1.00 87.50 91 LEU A O 1
ATOM 684 N N . TRP A 1 92 ? 9.069 -5.720 2.845 1.00 87.50 92 TRP A N 1
ATOM 685 C CA . TRP A 1 92 ? 8.929 -7.171 2.751 1.00 87.50 92 TRP A CA 1
ATOM 686 C C . TRP A 1 92 ? 9.516 -7.683 1.438 1.00 87.50 92 TRP A C 1
ATOM 688 O O . TRP A 1 92 ? 9.361 -7.068 0.386 1.00 87.50 92 TRP A O 1
ATOM 698 N N . TRP A 1 93 ? 10.187 -8.830 1.495 1.00 84.81 93 TRP A N 1
ATOM 699 C CA . TRP A 1 93 ? 10.644 -9.557 0.318 1.00 84.81 93 TRP A CA 1
ATOM 700 C C . TRP A 1 93 ? 10.654 -11.055 0.610 1.00 84.81 93 TRP A C 1
ATOM 702 O O . TRP A 1 93 ? 10.960 -11.492 1.719 1.00 84.81 93 TRP A O 1
ATOM 712 N N . GLY A 1 94 ? 10.361 -11.850 -0.412 1.00 83.12 94 GLY A N 1
ATOM 713 C CA . GLY A 1 94 ? 10.387 -13.306 -0.353 1.00 83.12 94 GLY A CA 1
ATOM 714 C C . GLY A 1 94 ? 10.913 -13.888 -1.658 1.00 83.12 94 GLY A C 1
ATOM 715 O O . GLY A 1 94 ? 11.131 -13.172 -2.635 1.00 83.12 94 GLY A O 1
ATOM 716 N N . ARG A 1 95 ? 11.147 -15.199 -1.678 1.00 83.56 95 ARG A N 1
ATOM 717 C CA . ARG A 1 95 ? 11.327 -15.950 -2.925 1.00 83.56 95 ARG A CA 1
ATOM 718 C C . ARG A 1 95 ? 10.150 -16.899 -3.054 1.00 83.56 95 ARG A C 1
ATOM 720 O O . ARG A 1 95 ? 9.867 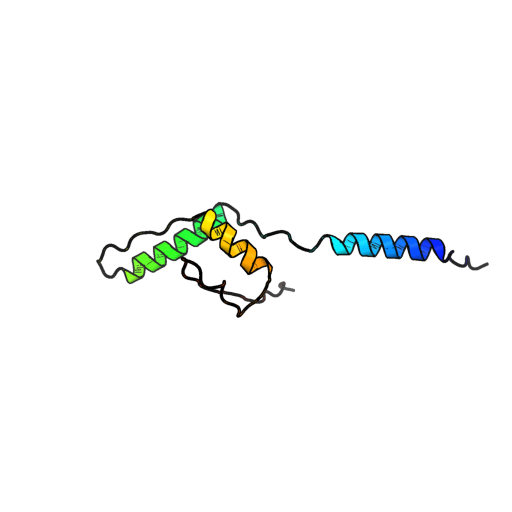-17.629 -2.108 1.00 83.56 95 ARG A O 1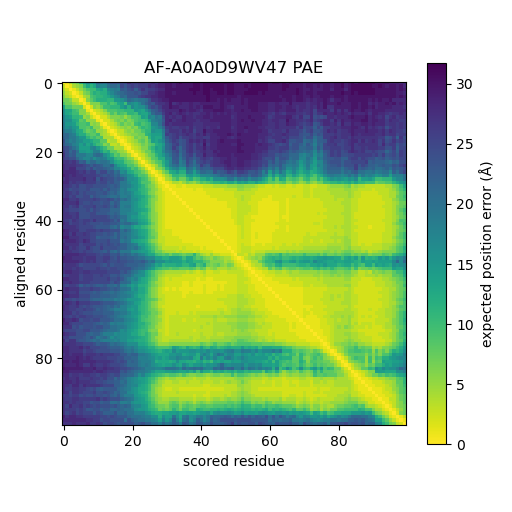
ATOM 727 N N . SER A 1 96 ? 9.493 -16.892 -4.203 1.00 80.38 96 SER A N 1
ATOM 728 C CA . SER A 1 96 ? 8.611 -17.979 -4.610 1.00 80.38 96 SER A CA 1
ATOM 729 C C . SER A 1 96 ? 9.397 -18.949 -5.489 1.00 80.38 96 SER A C 1
ATOM 731 O O . SER A 1 96 ? 10.326 -18.562 -6.200 1.00 80.38 96 SER A O 1
ATOM 733 N N . PHE A 1 97 ? 9.033 -20.222 -5.415 1.00 79.69 97 PHE A N 1
ATOM 734 C CA . PHE A 1 97 ? 9.468 -21.243 -6.358 1.00 79.69 97 PHE A CA 1
ATOM 735 C C . PHE A 1 97 ? 8.230 -21.656 -7.154 1.00 79.69 97 PHE A C 1
ATOM 737 O O . PHE A 1 97 ? 7.140 -21.727 -6.581 1.00 79.69 97 PHE A O 1
ATOM 744 N N . ALA A 1 98 ? 8.371 -21.870 -8.463 1.00 70.44 98 ALA A N 1
ATOM 745 C CA . ALA A 1 98 ? 7.298 -22.495 -9.228 1.00 70.44 98 ALA A CA 1
ATOM 746 C C . ALA A 1 98 ? 7.090 -23.911 -8.674 1.00 70.44 98 ALA A C 1
ATOM 748 O O . ALA A 1 98 ? 8.072 -24.594 -8.393 1.00 70.44 98 ALA A O 1
ATOM 749 N N . ALA A 1 99 ? 5.836 -24.308 -8.463 1.00 62.22 99 ALA A N 1
ATOM 750 C CA . ALA A 1 99 ? 5.528 -25.692 -8.138 1.00 62.22 99 ALA A CA 1
ATOM 751 C C . ALA A 1 99 ? 5.775 -26.547 -9.389 1.00 62.22 99 ALA A C 1
ATOM 753 O O . ALA A 1 99 ? 5.285 -26.190 -10.463 1.00 62.22 99 ALA A O 1
ATOM 754 N N . ASP A 1 100 ? 6.573 -27.602 -9.225 1.00 53.47 100 ASP A N 1
ATOM 755 C CA . ASP A 1 100 ? 6.933 -28.588 -10.252 1.00 53.47 100 ASP A CA 1
ATOM 756 C C . ASP A 1 100 ? 5.708 -29.250 -10.913 1.00 53.47 100 ASP A C 1
ATOM 758 O O . ASP A 1 100 ? 4.718 -29.541 -10.196 1.00 53.47 100 ASP A O 1
#

Foldseek 3Di:
DDDDDDVVVVVVVVVVVVVVVVPPQDDLDDDDPVRQVVVQVVVQVVQVVPCPPPDDDRDHDDVVVVVLVSVVVSVVPQPDDDPDDPDDDDGDDDDDDPDD

InterPro domains:
  IPR014044 CAP domain [PF00188] (41-95)
  IPR035940 CAP superfamily [G3DSA:3.40.33.10] (18-100)
  IPR035940 CAP superfamily [SSF55797] (26-96)

Nearest PDB structures (foldseek):
  8tqv-assembly2_B  TM=3.828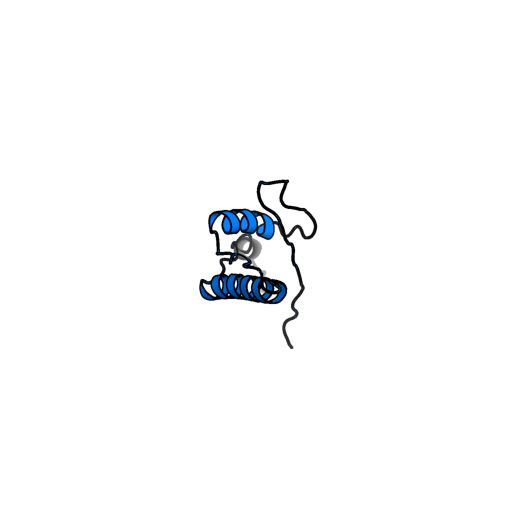E-01  e=7.904E+00  Mycobacterium tuberculosis H37Rv

Radius of gyration: 23.44 Å; Cα contacts (8 Å, |Δi|>4): 28; chains: 1; bounding box: 42×42×72 Å

pLDDT: mean 76.4, std 18.52, range [34.22, 98.38]